Protein AF-A0A5A5TJR9-F1 (afdb_monomer_lite)

Radius of gyration: 16.15 Å; chains: 1; bounding box: 51×27×32 Å

Foldseek 3Di:
DDDDPPPPPPDDDDDDPDQDCDPVQNAGQPPPDCSLVPPVNLVVLVVCVVVVVDPPVRSVCSSNSHDD

Secondary structure (DSSP, 8-state):
----------------SS---BTTB-S-S-TTSGGGG-HHHHHHHHHHHHTTSS-HHHHHHHHTT---

Organism: NCBI:txid2014874

Structure (mmCIF, N/CA/C/O backbone):
data_AF-A0A5A5TJR9-F1
#
_entry.id   AF-A0A5A5TJR9-F1
#
loop_
_atom_site.group_PDB
_atom_site.id
_atom_site.type_symbol
_atom_site.label_atom_id
_atom_site.label_alt_id
_atom_site.label_comp_id
_atom_site.label_asym_id
_atom_site.label_entity_id
_atom_site.label_seq_id
_atom_site.pdbx_PDB_ins_code
_atom_site.Cartn_x
_atom_site.Cartn_y
_atom_site.Cartn_z
_atom_site.occupancy
_atom_site.B_iso_or_equiv
_atom_site.auth_seq_id
_atom_site.auth_comp_id
_atom_site.auth_asym_id
_atom_site.auth_atom_id
_atom_site.pdbx_PDB_model_num
ATOM 1 N N . MET A 1 1 ? -42.087 -21.488 3.993 1.00 44.56 1 MET A N 1
ATOM 2 C CA . MET A 1 1 ? -40.741 -20.913 4.213 1.00 44.56 1 MET A CA 1
ATOM 3 C C . MET A 1 1 ? -40.126 -20.629 2.848 1.00 44.56 1 MET A C 1
ATOM 5 O O . MET A 1 1 ? -39.931 -21.571 2.093 1.00 44.56 1 MET A O 1
ATOM 9 N N . ARG A 1 2 ? -39.941 -19.359 2.466 1.00 51.62 2 ARG A N 1
ATOM 10 C CA . ARG A 1 2 ? -39.374 -18.983 1.157 1.00 51.62 2 ARG A CA 1
ATOM 11 C C . ARG A 1 2 ? -37.852 -18.882 1.308 1.00 51.62 2 ARG A C 1
ATOM 13 O O . ARG A 1 2 ? -37.390 -18.031 2.055 1.00 51.62 2 ARG A O 1
ATOM 20 N N . LYS A 1 3 ? -37.097 -19.770 0.652 1.00 53.12 3 LYS A N 1
ATOM 21 C CA . LYS A 1 3 ? -35.639 -19.647 0.492 1.00 53.12 3 LYS A CA 1
ATOM 22 C C . LYS A 1 3 ? -35.384 -18.554 -0.545 1.00 53.12 3 LYS A C 1
ATOM 24 O O . LYS A 1 3 ? -35.712 -18.744 -1.713 1.00 53.12 3 LYS A O 1
ATOM 29 N N . THR A 1 4 ? -34.850 -17.417 -0.123 1.00 55.41 4 THR A N 1
ATOM 30 C CA . THR A 1 4 ? -34.279 -16.419 -1.029 1.00 55.41 4 THR A CA 1
ATOM 31 C C . THR A 1 4 ? -32.980 -16.996 -1.578 1.00 55.41 4 THR A C 1
ATOM 33 O O . THR A 1 4 ? -32.049 -17.262 -0.823 1.00 55.41 4 THR A O 1
ATOM 36 N N . ARG A 1 5 ? -32.952 -17.294 -2.880 1.00 59.84 5 ARG A N 1
ATOM 37 C CA . ARG A 1 5 ? -31.728 -17.676 -3.583 1.00 59.84 5 ARG A CA 1
ATOM 38 C C . ARG A 1 5 ? -30.914 -16.398 -3.746 1.00 59.84 5 ARG A C 1
ATOM 40 O O . ARG A 1 5 ? -31.267 -15.569 -4.574 1.00 59.84 5 ARG A O 1
ATOM 47 N N . GLU A 1 6 ? -29.902 -16.215 -2.908 1.00 61.69 6 GLU A N 1
ATOM 48 C CA . GLU A 1 6 ? -28.889 -15.189 -3.134 1.00 61.69 6 GLU A CA 1
ATOM 49 C C . GLU A 1 6 ? -28.159 -15.561 -4.425 1.00 61.69 6 GLU A C 1
ATOM 51 O O . GLU A 1 6 ? -27.503 -16.600 -4.520 1.00 61.69 6 GLU A O 1
ATOM 56 N N . GLU A 1 7 ? -28.387 -14.774 -5.468 1.00 58.78 7 GLU A N 1
ATOM 57 C CA . GLU A 1 7 ? -27.719 -14.946 -6.748 1.00 58.78 7 GLU A CA 1
ATOM 58 C C . GLU A 1 7 ? -26.296 -14.406 -6.593 1.00 58.78 7 GLU A C 1
ATOM 60 O O . GLU A 1 7 ? -26.068 -13.200 -6.639 1.00 58.78 7 GLU A O 1
ATOM 65 N N . HIS A 1 8 ? -25.340 -15.305 -6.346 1.00 64.19 8 HIS A N 1
ATOM 66 C CA . HIS A 1 8 ? -23.919 -14.995 -6.468 1.00 64.19 8 HIS A CA 1
ATOM 67 C C . HIS A 1 8 ? -23.636 -14.710 -7.946 1.00 64.19 8 HIS A C 1
ATOM 69 O O . HIS A 1 8 ? -23.566 -15.629 -8.763 1.00 64.19 8 HIS A O 1
ATOM 75 N N . TYR A 1 9 ? -23.525 -13.431 -8.296 1.00 61.44 9 TYR A N 1
ATOM 76 C CA . TYR A 1 9 ? -22.984 -13.021 -9.583 1.00 61.44 9 TYR A CA 1
ATOM 77 C C . TYR A 1 9 ? -21.477 -13.258 -9.551 1.00 61.44 9 TYR A C 1
ATOM 79 O O . TYR A 1 9 ? -20.723 -12.458 -9.002 1.00 61.44 9 TYR A O 1
ATOM 87 N N . ASP A 1 10 ? -21.061 -14.385 -10.119 1.00 66.56 10 ASP A N 1
ATOM 88 C CA . ASP A 1 10 ? -19.660 -14.680 -10.398 1.00 66.56 10 ASP A CA 1
ATOM 89 C C . ASP A 1 10 ? -19.229 -13.783 -11.569 1.00 66.56 10 ASP A C 1
ATOM 91 O O . ASP A 1 10 ? -19.400 -14.113 -12.745 1.00 66.56 10 ASP A O 1
ATOM 95 N N . MET A 1 11 ? -18.809 -12.555 -11.254 1.00 65.38 11 MET A N 1
ATOM 96 C CA . MET A 1 11 ? -18.262 -11.645 -12.253 1.00 65.38 11 MET A CA 1
ATOM 97 C C . MET A 1 11 ? -16.922 -12.210 -12.739 1.00 65.38 11 MET A C 1
ATOM 99 O O . MET A 1 11 ? -16.012 -12.363 -11.922 1.00 65.38 11 MET A O 1
ATOM 103 N N . PRO A 1 12 ? -16.754 -12.486 -14.045 1.00 60.09 12 PRO A N 1
ATOM 104 C CA . PRO A 1 12 ? -15.478 -12.956 -14.555 1.00 60.09 12 PRO A CA 1
ATOM 105 C C . PRO A 1 12 ? -14.423 -11.863 -14.363 1.00 60.09 12 PRO A C 1
ATOM 107 O O . PRO A 1 12 ? -14.577 -10.738 -14.844 1.00 60.09 12 PRO A O 1
ATOM 110 N N . VAL A 1 13 ? -13.346 -12.201 -13.656 1.00 62.25 13 VAL A N 1
ATOM 111 C CA . VAL A 1 13 ? -12.152 -11.358 -13.570 1.00 62.25 13 VAL A CA 1
ATOM 112 C C . VAL A 1 13 ? -11.465 -11.413 -14.933 1.00 62.25 13 VAL A C 1
ATOM 114 O O . VAL A 1 13 ? -10.940 -12.452 -15.328 1.00 62.25 13 VAL A O 1
ATOM 117 N N . ILE A 1 14 ? -11.510 -10.310 -15.681 1.00 65.81 14 ILE A N 1
ATOM 118 C CA . ILE A 1 14 ? -10.746 -10.163 -16.923 1.00 65.81 14 ILE A CA 1
ATOM 119 C C . ILE A 1 14 ? -9.295 -9.915 -16.514 1.00 65.81 14 ILE A C 1
ATOM 121 O O . ILE A 1 14 ? -8.982 -8.848 -15.990 1.00 65.81 14 ILE A O 1
ATOM 125 N N . GLN A 1 15 ? -8.426 -10.902 -16.723 1.00 54.16 15 GLN A N 1
ATOM 126 C CA . GLN A 1 15 ? -6.987 -10.726 -16.546 1.00 54.16 15 GLN A CA 1
ATOM 127 C C . GLN A 1 15 ? -6.467 -9.858 -17.696 1.00 54.16 15 GLN A C 1
ATOM 129 O O . GLN A 1 15 ? -6.606 -10.223 -18.863 1.00 54.16 15 GLN A O 1
ATOM 134 N N . THR A 1 16 ? -5.949 -8.674 -17.377 1.00 56.84 16 THR A N 1
ATOM 135 C CA . THR A 1 16 ? -5.276 -7.796 -18.338 1.00 56.84 16 THR A CA 1
ATOM 136 C C . THR A 1 16 ? -3.784 -8.106 -18.315 1.00 56.84 16 THR A C 1
ATOM 138 O O . THR A 1 16 ? -3.207 -8.152 -17.235 1.00 56.84 16 THR A O 1
ATOM 141 N N . ASP A 1 17 ? -3.14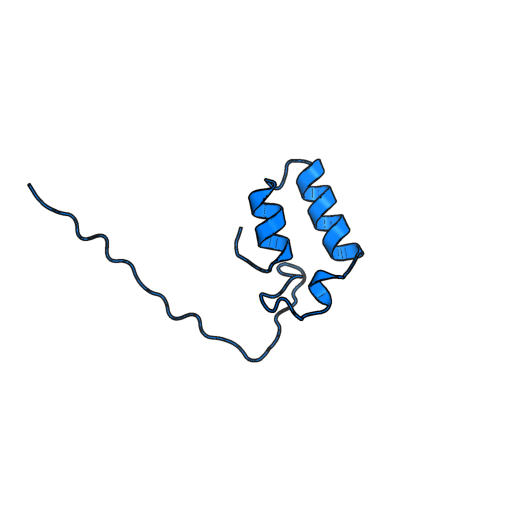8 -8.264 -19.479 1.00 57.28 17 ASP A N 1
ATOM 142 C CA . ASP A 1 17 ? -1.699 -8.531 -19.589 1.00 57.28 17 ASP A CA 1
ATOM 143 C C . ASP A 1 17 ? -0.816 -7.357 -19.104 1.00 57.28 17 ASP A C 1
ATOM 145 O O . ASP A 1 17 ? 0.404 -7.477 -19.002 1.00 57.28 17 ASP A O 1
ATOM 149 N N . GLU A 1 18 ? -1.417 -6.202 -18.815 1.00 60.62 18 GLU A N 1
ATOM 150 C CA . GLU A 1 18 ? -0.728 -5.029 -18.288 1.00 60.62 18 GLU A CA 1
ATOM 151 C C . GLU A 1 18 ? -0.752 -5.039 -16.753 1.00 60.62 18 GLU A C 1
ATOM 153 O O . GLU A 1 18 ? -1.814 -4.930 -16.133 1.00 60.62 18 GLU A O 1
ATOM 158 N N . LEU A 1 19 ? 0.433 -5.124 -16.137 1.00 61.62 19 LEU A N 1
ATOM 159 C CA . LEU A 1 19 ? 0.627 -4.876 -14.70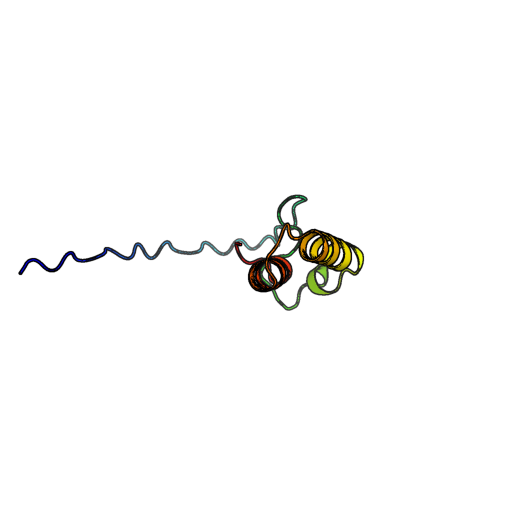7 1.00 61.62 19 LEU A CA 1
ATOM 160 C C . LEU A 1 19 ? 0.228 -3.425 -14.394 1.00 61.62 19 LEU A C 1
ATOM 162 O O . LEU A 1 19 ? 0.956 -2.475 -14.689 1.00 61.62 19 LEU A O 1
ATOM 166 N N . LEU A 1 20 ? -0.959 -3.245 -13.820 1.00 68.44 20 LEU A N 1
ATOM 167 C CA . LEU A 1 20 ? -1.541 -1.931 -13.553 1.00 68.44 20 LEU A CA 1
ATOM 168 C C . LEU A 1 20 ? -1.054 -1.366 -12.216 1.00 68.44 20 LEU A C 1
ATOM 170 O O . LEU A 1 20 ? -1.795 -1.327 -11.234 1.00 68.44 20 LEU A O 1
ATOM 174 N N . HIS A 1 21 ? 0.176 -0.854 -12.201 1.00 83.94 21 HIS A N 1
ATOM 175 C CA . HIS A 1 21 ? 0.610 0.063 -11.150 1.00 83.94 21 HIS A CA 1
ATOM 176 C C . HIS A 1 21 ? 0.091 1.463 -11.456 1.00 83.94 21 HIS A C 1
ATOM 178 O O . HIS A 1 21 ? 0.421 2.080 -12.468 1.00 83.94 21 HIS A O 1
ATOM 184 N N . THR A 1 22 ? -0.732 1.988 -10.562 1.00 84.06 22 THR A N 1
ATOM 185 C CA . THR A 1 22 ? -1.209 3.371 -10.628 1.00 84.06 22 THR A CA 1
ATOM 186 C C . THR A 1 22 ? -0.954 4.044 -9.293 1.00 84.06 22 THR A C 1
ATOM 188 O O . THR A 1 22 ? -0.831 3.369 -8.275 1.00 84.06 22 THR A O 1
ATOM 191 N N . ALA A 1 23 ? -0.963 5.377 -9.254 1.00 81.50 23 ALA A N 1
ATOM 192 C CA . ALA A 1 23 ? -0.835 6.107 -7.989 1.00 81.50 23 ALA A CA 1
ATOM 193 C C . ALA A 1 23 ? -1.886 5.674 -6.940 1.00 81.50 23 ALA A C 1
ATOM 195 O O . ALA A 1 23 ? -1.621 5.697 -5.745 1.00 81.50 23 ALA A O 1
ATOM 196 N N . ALA A 1 24 ? -3.076 5.242 -7.377 1.00 81.81 24 ALA A N 1
ATOM 197 C CA . ALA A 1 24 ? -4.126 4.748 -6.484 1.00 81.81 24 ALA A CA 1
ATOM 198 C C . ALA A 1 24 ? -3.959 3.264 -6.092 1.00 81.81 24 ALA A C 1
ATOM 200 O O . ALA A 1 24 ? -4.419 2.852 -5.021 1.00 81.81 24 ALA A O 1
ATOM 201 N N . ARG A 1 25 ? -3.327 2.459 -6.957 1.00 84.88 25 ARG A N 1
ATOM 202 C CA . ARG A 1 25 ? -3.108 1.012 -6.795 1.00 84.88 25 ARG A CA 1
ATOM 203 C C . ARG A 1 25 ? -1.643 0.694 -7.116 1.00 84.88 25 ARG A C 1
ATOM 205 O O . ARG A 1 25 ? -1.349 0.282 -8.237 1.00 84.88 25 ARG A O 1
ATOM 212 N N . PRO A 1 26 ? -0.728 0.971 -6.175 1.00 90.38 26 PRO A N 1
ATOM 213 C CA . PRO A 1 26 ? 0.701 0.830 -6.427 1.00 90.38 26 PRO A CA 1
ATOM 214 C C . PRO A 1 26 ? 1.192 -0.622 -6.320 1.00 90.38 26 PRO A C 1
ATOM 216 O O . PRO A 1 26 ? 2.257 -0.928 -6.837 1.00 90.38 26 PRO A O 1
ATOM 219 N N . PHE A 1 27 ? 0.404 -1.512 -5.710 1.00 92.62 27 PHE A N 1
ATOM 220 C CA . PHE A 1 27 ? 0.650 -2.955 -5.677 1.00 92.62 27 PHE A CA 1
ATOM 221 C C . PHE A 1 27 ? -0.282 -3.667 -6.662 1.00 92.62 27 PHE A C 1
ATOM 223 O O . PHE A 1 27 ? -1.496 -3.427 -6.634 1.00 92.62 27 PHE A O 1
ATOM 230 N N . CYS A 1 28 ? 0.275 -4.539 -7.503 1.00 91.12 28 CYS A N 1
ATOM 231 C CA . CYS A 1 28 ? -0.495 -5.456 -8.343 1.00 91.12 28 CYS A CA 1
ATOM 232 C C . CYS A 1 28 ? -0.820 -6.761 -7.594 1.00 91.12 28 CYS A C 1
ATOM 234 O O . CYS A 1 28 ? -0.497 -6.912 -6.418 1.00 91.12 28 CYS A O 1
ATOM 236 N N . ASP A 1 29 ? -1.535 -7.673 -8.244 1.00 88.69 29 ASP A N 1
ATOM 237 C CA . ASP A 1 29 ? -1.914 -8.980 -7.699 1.00 88.69 29 ASP A CA 1
ATOM 238 C C . ASP A 1 29 ? -0.914 -10.105 -8.033 1.00 88.69 29 ASP A C 1
ATOM 240 O O . ASP A 1 29 ? -1.134 -11.253 -7.639 1.00 88.69 29 ASP A O 1
ATOM 244 N N . ASP A 1 30 ? 0.179 -9.783 -8.729 1.00 88.62 30 ASP A N 1
ATOM 245 C CA . ASP A 1 30 ? 1.278 -10.702 -9.022 1.00 88.62 30 ASP A CA 1
ATOM 246 C C . ASP A 1 30 ? 2.308 -10.687 -7.886 1.00 88.62 30 ASP A C 1
ATOM 248 O O . ASP A 1 30 ? 3.176 -9.819 -7.831 1.00 88.62 30 ASP A O 1
ATOM 252 N N . ASP A 1 31 ? 2.254 -11.706 -7.024 1.00 85.62 31 ASP A N 1
ATOM 253 C CA . ASP A 1 31 ? 3.164 -11.869 -5.881 1.00 85.62 31 ASP A CA 1
ATOM 254 C C . ASP A 1 31 ? 4.663 -11.920 -6.274 1.00 85.62 31 ASP A C 1
ATOM 256 O O . ASP A 1 31 ? 5.520 -11.804 -5.398 1.00 85.62 31 ASP A O 1
ATOM 260 N N . SER A 1 32 ? 5.005 -12.119 -7.556 1.00 89.75 32 SER A N 1
ATOM 261 C CA . SER A 1 32 ? 6.390 -12.092 -8.053 1.00 89.75 32 SER A CA 1
ATOM 262 C C . SER A 1 32 ? 6.866 -10.712 -8.513 1.00 89.75 32 SER A C 1
ATOM 264 O O . SER A 1 32 ? 8.029 -10.559 -8.886 1.00 89.75 32 SER A O 1
ATOM 266 N N . CYS A 1 33 ? 5.989 -9.708 -8.493 1.00 89.19 33 CYS A N 1
ATOM 267 C CA . CYS A 1 33 ? 6.319 -8.359 -8.915 1.00 89.19 33 CYS A CA 1
ATOM 268 C C . CYS A 1 33 ? 7.120 -7.594 -7.849 1.00 89.19 33 CYS A C 1
ATOM 270 O O . CYS A 1 33 ? 6.724 -7.513 -6.685 1.00 89.19 33 CYS A O 1
ATOM 272 N N . ASP A 1 34 ? 8.193 -6.922 -8.271 1.00 91.00 34 ASP A N 1
ATOM 273 C CA . ASP A 1 34 ? 9.069 -6.129 -7.394 1.00 91.00 34 ASP A CA 1
ATOM 274 C C . ASP A 1 34 ? 8.339 -4.994 -6.643 1.00 91.00 34 ASP A C 1
ATOM 276 O O . ASP A 1 34 ? 8.850 -4.490 -5.643 1.00 91.00 34 ASP A O 1
ATOM 280 N N . CYS A 1 35 ? 7.123 -4.600 -7.058 1.00 91.94 35 CYS A N 1
ATOM 281 C CA . CYS A 1 35 ? 6.313 -3.624 -6.317 1.00 91.94 35 CYS A CA 1
ATOM 282 C C . CYS A 1 35 ? 6.040 -4.063 -4.870 1.00 91.94 35 CYS A C 1
ATOM 284 O O . CYS A 1 35 ? 5.861 -3.220 -3.995 1.00 91.94 35 CYS A O 1
ATOM 286 N N . HIS A 1 36 ? 6.025 -5.375 -4.605 1.00 92.50 36 HIS A N 1
ATOM 287 C CA . HIS A 1 36 ? 5.818 -5.949 -3.274 1.00 92.50 36 HIS A CA 1
ATOM 288 C C . HIS A 1 36 ? 7.040 -5.839 -2.360 1.00 92.50 36 HIS A C 1
ATOM 290 O O . HIS A 1 36 ? 6.912 -6.064 -1.156 1.00 92.50 36 HIS A O 1
ATOM 296 N N . GLU A 1 37 ? 8.198 -5.478 -2.912 1.00 93.69 37 GLU A N 1
ATOM 297 C CA . GLU A 1 37 ? 9.446 -5.264 -2.181 1.00 93.69 37 GLU A CA 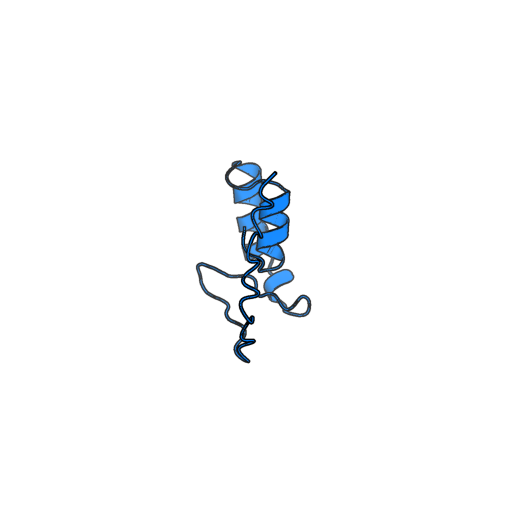1
ATOM 298 C C . GLU A 1 37 ? 9.856 -3.783 -2.140 1.00 93.69 37 GLU A C 1
ATOM 300 O O . GLU A 1 37 ? 10.860 -3.446 -1.510 1.00 93.69 37 GLU A O 1
ATOM 305 N N . ASP A 1 38 ? 9.079 -2.884 -2.761 1.00 94.81 38 ASP A N 1
ATOM 306 C CA . ASP A 1 38 ? 9.378 -1.452 -2.778 1.00 94.81 38 ASP A CA 1
ATOM 307 C C . ASP A 1 38 ? 9.275 -0.862 -1.355 1.00 94.81 38 ASP A C 1
ATOM 309 O O . ASP A 1 38 ? 8.177 -0.757 -0.789 1.00 94.81 38 ASP A O 1
ATOM 313 N N . PRO A 1 39 ? 10.402 -0.433 -0.756 1.00 94.81 39 PRO A N 1
ATOM 314 C CA . PRO A 1 39 ? 10.421 0.035 0.622 1.00 94.81 39 PRO A CA 1
ATOM 315 C C . PRO A 1 39 ? 9.628 1.331 0.821 1.00 94.81 39 PRO A C 1
ATOM 317 O O . PRO A 1 39 ? 9.172 1.576 1.937 1.00 94.81 39 PRO A O 1
ATOM 320 N N . ILE A 1 40 ? 9.449 2.151 -0.221 1.00 95.25 40 ILE A N 1
ATOM 321 C CA . ILE A 1 40 ? 8.667 3.389 -0.144 1.00 95.25 40 ILE A CA 1
ATOM 322 C C . ILE A 1 40 ? 7.180 3.053 -0.079 1.00 95.25 40 ILE A C 1
ATOM 324 O O . ILE A 1 40 ? 6.495 3.501 0.838 1.00 95.25 40 ILE A O 1
ATOM 328 N N . LEU A 1 41 ? 6.695 2.192 -0.977 1.00 94.44 41 LEU A N 1
ATOM 329 C CA . LEU A 1 41 ? 5.289 1.777 -0.984 1.00 94.44 41 LEU A CA 1
ATOM 330 C C . LEU A 1 41 ? 4.907 1.032 0.302 1.00 94.44 41 LEU A C 1
ATOM 332 O O . LEU A 1 41 ? 3.824 1.228 0.856 1.00 94.44 41 LEU A O 1
ATOM 336 N N . ILE A 1 42 ? 5.804 0.182 0.807 1.00 95.44 42 ILE A N 1
ATOM 337 C CA . ILE A 1 42 ? 5.606 -0.529 2.075 1.00 95.44 42 ILE A CA 1
AT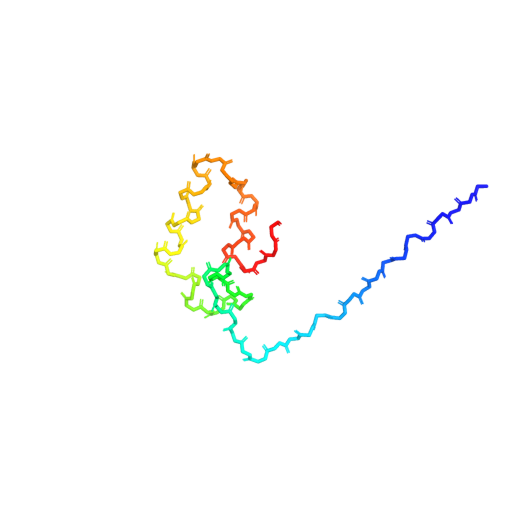OM 338 C C . ILE A 1 42 ? 5.588 0.453 3.254 1.00 95.44 42 ILE A C 1
ATOM 340 O O . ILE A 1 42 ? 4.793 0.278 4.182 1.00 95.44 42 ILE A O 1
ATOM 344 N N . ALA A 1 43 ? 6.448 1.477 3.245 1.00 96.75 43 ALA A N 1
ATOM 345 C CA . ALA A 1 43 ? 6.454 2.506 4.280 1.00 96.75 43 ALA A CA 1
ATOM 346 C C . ALA A 1 43 ? 5.131 3.283 4.306 1.00 96.75 43 ALA A C 1
ATOM 348 O O . ALA A 1 43 ? 4.555 3.417 5.381 1.00 96.75 43 ALA A O 1
ATOM 349 N N . GLU A 1 44 ? 4.597 3.682 3.149 1.00 95.25 44 GLU A N 1
ATOM 350 C CA . GLU A 1 44 ? 3.300 4.370 3.052 1.00 95.25 44 GLU A CA 1
ATOM 351 C C . GLU A 1 44 ? 2.157 3.538 3.655 1.00 95.25 44 GLU A C 1
ATOM 353 O O . GLU A 1 44 ? 1.391 4.028 4.485 1.00 95.25 44 GLU A O 1
ATOM 358 N N . VAL A 1 45 ? 2.065 2.243 3.320 1.00 95.62 45 VAL A N 1
ATOM 359 C CA . VAL A 1 45 ? 1.025 1.372 3.902 1.00 95.62 45 VAL A CA 1
ATOM 360 C C . VAL A 1 45 ? 1.205 1.205 5.414 1.00 95.62 45 VAL A C 1
ATOM 362 O O . VAL A 1 45 ? 0.221 1.135 6.155 1.00 95.62 45 VAL A O 1
ATOM 365 N N . ASN A 1 46 ? 2.450 1.142 5.892 1.00 97.00 46 ASN A N 1
ATOM 366 C CA . ASN A 1 46 ? 2.726 1.091 7.324 1.00 97.00 46 ASN A CA 1
ATOM 367 C C . ASN A 1 46 ? 2.321 2.389 8.026 1.00 97.00 46 ASN A C 1
ATOM 369 O O . ASN A 1 46 ? 1.744 2.319 9.108 1.00 97.00 46 ASN A O 1
ATOM 373 N N . GLU A 1 47 ? 2.585 3.551 7.431 1.00 97.69 47 GLU A N 1
ATOM 374 C CA . GLU A 1 47 ? 2.150 4.845 7.960 1.00 97.69 47 GLU A CA 1
ATOM 375 C C . GLU A 1 47 ? 0.623 4.910 8.072 1.00 97.69 47 GLU A C 1
ATOM 377 O O . GLU A 1 47 ? 0.111 5.238 9.143 1.00 97.69 47 GLU A O 1
ATOM 382 N N . ASP A 1 48 ? -0.105 4.486 7.036 1.00 96.19 48 ASP A N 1
ATOM 383 C CA . ASP A 1 48 ? -1.572 4.421 7.046 1.00 96.19 48 ASP A CA 1
ATOM 384 C C . ASP A 1 48 ? -2.112 3.487 8.143 1.00 96.19 48 ASP A C 1
ATOM 386 O O . ASP A 1 48 ? -3.091 3.803 8.828 1.00 96.19 48 ASP A O 1
ATOM 390 N N . TYR A 1 49 ? -1.467 2.336 8.348 1.00 97.44 49 TYR A N 1
ATOM 391 C CA . TYR A 1 49 ? -1.812 1.412 9.428 1.00 97.44 49 TYR A CA 1
ATOM 392 C C . TYR A 1 49 ? -1.556 2.029 10.813 1.00 97.44 49 TYR A C 1
ATOM 394 O O . TYR A 1 49 ? -2.431 1.982 11.679 1.00 97.44 49 TYR A O 1
ATOM 402 N N . GLN A 1 50 ? -0.390 2.647 11.029 1.00 97.25 50 GLN A N 1
ATOM 403 C CA . GLN A 1 50 ? -0.048 3.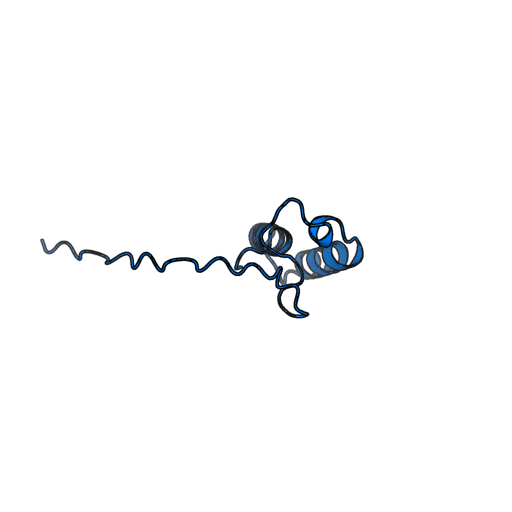287 12.308 1.00 97.25 50 GLN A CA 1
ATOM 404 C C . GLN A 1 50 ? -0.929 4.509 12.600 1.00 97.25 50 GLN A C 1
ATOM 406 O O . GLN A 1 50 ? -1.241 4.785 13.758 1.00 97.25 50 GLN A O 1
ATOM 411 N N . ALA A 1 51 ? -1.374 5.214 11.559 1.00 97.62 51 ALA A N 1
ATOM 412 C CA . ALA A 1 51 ? -2.339 6.303 11.656 1.00 97.62 51 ALA A CA 1
ATOM 413 C C . ALA A 1 51 ? -3.779 5.817 11.923 1.00 97.62 51 ALA A C 1
ATOM 415 O O . ALA A 1 51 ? -4.663 6.636 12.179 1.00 97.62 51 ALA A O 1
ATOM 416 N N . GLY A 1 52 ? -4.035 4.503 11.874 1.00 97.19 52 GLY A N 1
ATOM 417 C CA . GLY A 1 52 ? -5.364 3.915 12.050 1.00 97.19 52 GLY A CA 1
ATOM 418 C C . GLY A 1 52 ? -6.298 4.114 10.852 1.00 97.19 52 GLY A C 1
ATOM 419 O O . GLY A 1 52 ? -7.508 3.944 10.995 1.00 97.19 52 GLY A O 1
ATOM 420 N N . LEU A 1 53 ? -5.756 4.478 9.685 1.00 96.56 53 LEU A N 1
ATOM 421 C CA . LEU A 1 53 ? -6.503 4.622 8.430 1.00 96.56 53 LEU A CA 1
ATOM 422 C C . LEU A 1 53 ? -6.776 3.266 7.773 1.00 96.56 53 LEU A C 1
ATOM 424 O O . LEU A 1 53 ? -7.761 3.115 7.053 1.00 96.56 53 LEU A O 1
ATOM 428 N N . LEU A 1 54 ? -5.927 2.275 8.054 1.00 96.12 54 LEU A N 1
ATOM 429 C CA . LEU A 1 54 ? -6.099 0.889 7.632 1.00 96.12 54 LEU A CA 1
ATOM 430 C C . LEU A 1 54 ? -6.141 -0.042 8.840 1.00 96.12 54 LEU A C 1
ATOM 432 O O . LEU A 1 54 ? -5.373 0.102 9.792 1.00 96.12 54 LEU A O 1
ATOM 436 N N . SER A 1 55 ? -6.995 -1.062 8.770 1.00 97.25 55 SER A N 1
ATOM 437 C CA . SER A 1 55 ? -6.851 -2.222 9.646 1.00 97.25 55 SER A CA 1
ATOM 438 C C . SER A 1 55 ? -5.647 -3.068 9.209 1.00 97.25 55 SER A C 1
ATOM 440 O O . SER A 1 55 ? -5.208 -3.003 8.060 1.00 97.25 55 SER A O 1
ATOM 442 N N . ALA A 1 56 ? -5.135 -3.933 10.089 1.00 95.62 56 ALA A N 1
ATOM 443 C CA . ALA A 1 56 ? -4.054 -4.858 9.725 1.00 95.62 56 ALA A CA 1
ATOM 444 C C . ALA A 1 56 ? -4.433 -5.773 8.538 1.00 95.62 56 ALA A C 1
ATOM 446 O O . ALA A 1 56 ? -3.586 -6.133 7.715 1.00 95.62 56 ALA A O 1
ATOM 447 N N . GLY A 1 57 ? -5.717 -6.140 8.437 1.00 96.38 57 GLY A N 1
ATOM 448 C CA . GLY A 1 57 ? -6.243 -6.936 7.331 1.00 96.38 57 GLY A CA 1
ATOM 449 C C . GLY A 1 57 ? -6.241 -6.165 6.013 1.00 96.38 57 GLY A C 1
ATOM 450 O O . GLY A 1 57 ? -5.825 -6.712 4.993 1.00 96.38 57 GLY A O 1
ATOM 451 N N . ASP A 1 58 ? -6.636 -4.895 6.048 1.00 95.06 58 ASP A N 1
ATOM 452 C CA . ASP A 1 58 ? -6.688 -4.039 4.860 1.00 95.06 58 ASP A CA 1
ATOM 453 C C . ASP A 1 58 ? -5.287 -3.656 4.390 1.00 95.06 58 ASP A C 1
ATOM 455 O O . ASP A 1 58 ? -5.006 -3.737 3.200 1.00 95.06 58 ASP A O 1
ATOM 459 N N . ALA A 1 59 ? -4.362 -3.370 5.309 1.00 95.12 59 ALA A N 1
ATOM 460 C CA . ALA A 1 59 ? -2.949 -3.187 4.982 1.00 9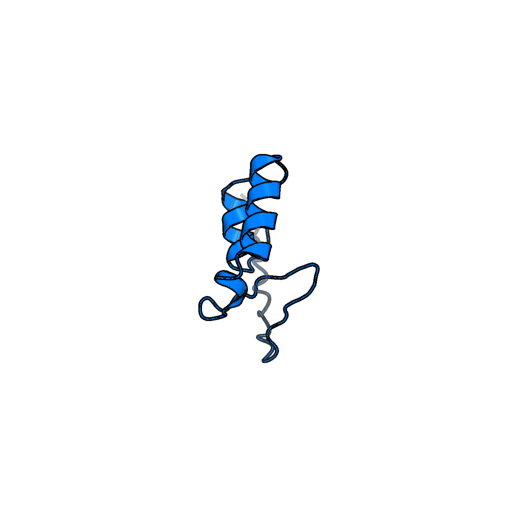5.12 59 ALA A CA 1
ATOM 461 C C . ALA A 1 59 ? -2.370 -4.430 4.278 1.00 95.12 59 ALA A C 1
ATOM 463 O O . ALA A 1 59 ? -1.761 -4.322 3.214 1.00 95.12 59 ALA A O 1
ATOM 464 N N . SER A 1 60 ? -2.649 -5.630 4.805 1.00 94.38 60 SER A N 1
ATOM 465 C CA . SER A 1 60 ? -2.209 -6.896 4.195 1.00 94.38 60 SER A CA 1
ATOM 466 C C . SER A 1 60 ? -2.821 -7.132 2.811 1.00 94.38 60 SER A C 1
ATOM 468 O O . SER A 1 60 ? -2.166 -7.676 1.924 1.00 94.38 60 SER A O 1
ATOM 470 N N . ARG A 1 61 ? -4.090 -6.754 2.612 1.00 91.56 61 ARG A N 1
ATOM 471 C CA . ARG A 1 61 ? -4.764 -6.834 1.307 1.00 91.56 61 ARG A CA 1
ATOM 472 C C . ARG A 1 61 ? -4.171 -5.834 0.321 1.00 91.56 61 ARG A C 1
ATOM 474 O O . ARG A 1 61 ? -3.863 -6.236 -0.795 1.00 91.56 61 ARG A O 1
ATOM 481 N N . ARG A 1 62 ? -3.947 -4.588 0.748 1.00 92.06 62 ARG A N 1
ATOM 482 C CA . ARG A 1 62 ? -3.366 -3.514 -0.065 1.00 92.06 62 ARG A CA 1
ATOM 483 C C . ARG A 1 62 ? -1.969 -3.870 -0.561 1.00 92.06 62 ARG A C 1
ATOM 485 O O . ARG A 1 62 ? -1.736 -3.737 -1.754 1.00 92.06 62 ARG A O 1
ATOM 492 N N . VAL A 1 63 ? -1.093 -4.393 0.305 1.00 93.44 63 VAL A N 1
ATOM 493 C CA . VAL A 1 63 ? 0.256 -4.848 -0.092 1.00 93.44 63 VAL A CA 1
ATOM 494 C C . VAL A 1 63 ? 0.197 -5.993 -1.100 1.00 93.44 63 VAL A C 1
ATOM 496 O O . VAL A 1 63 ? 1.088 -6.099 -1.919 1.00 93.44 63 VAL A O 1
ATOM 499 N N . ARG A 1 64 ? -0.851 -6.824 -1.099 1.00 91.62 64 ARG A N 1
ATOM 500 C CA . ARG A 1 64 ? -1.053 -7.918 -2.072 1.00 91.62 64 ARG A CA 1
ATOM 501 C C . ARG A 1 64 ? -1.834 -7.491 -3.327 1.00 91.62 64 ARG A C 1
ATOM 503 O O . ARG A 1 64 ? -2.425 -8.343 -3.985 1.00 91.62 64 ARG A O 1
ATOM 510 N N . GLY A 1 65 ? -1.993 -6.183 -3.550 1.00 88.56 65 GLY A N 1
ATOM 511 C CA . GLY A 1 65 ? -2.801 -5.614 -4.638 1.00 88.56 65 GLY A CA 1
ATOM 512 C C . GLY A 1 65 ? -4.288 -5.972 -4.611 1.00 88.56 65 GLY A C 1
ATOM 513 O O . GLY A 1 65 ? -5.001 -5.801 -5.602 1.00 88.56 65 GLY A O 1
ATOM 514 N N . ARG A 1 66 ? -4.800 -6.454 -3.475 1.00 86.50 66 ARG A N 1
ATOM 515 C CA . ARG A 1 66 ? -6.205 -6.842 -3.314 1.00 86.50 66 ARG A CA 1
ATOM 516 C C . ARG A 1 66 ? -7.051 -5.645 -2.909 1.00 86.50 66 ARG A C 1
ATOM 518 O O . ARG A 1 66 ? -6.589 -4.712 -2.257 1.00 86.50 66 ARG A O 1
ATOM 525 N N . THR A 1 67 ? -8.325 -5.704 -3.269 1.00 82.25 67 THR A N 1
ATOM 526 C CA . THR A 1 67 ? -9.322 -4.717 -2.846 1.00 82.25 67 THR A CA 1
ATOM 527 C C . THR A 1 67 ? -9.484 -4.742 -1.320 1.00 82.25 67 THR A C 1
ATOM 529 O O . THR A 1 67 ? -9.591 -5.824 -0.731 1.00 82.25 67 THR A O 1
ATOM 532 N N . ILE A 1 68 ? -9.471 -3.556 -0.706 1.00 81.06 68 ILE A N 1
ATOM 533 C CA . ILE A 1 68 ? -9.665 -3.327 0.735 1.00 81.06 68 ILE A CA 1
ATOM 534 C C . ILE A 1 68 ? -11.128 -3.045 1.056 1.00 81.06 68 ILE A C 1
ATOM 536 O O . ILE A 1 68 ? -11.763 -2.305 0.271 1.00 81.06 68 ILE A O 1
#

pLDDT: mean 82.46, std 15.68, range [44.56, 97.69]

Sequence (68 aa):
MRKTREEHYDMPVIQTDELLHTAARPFCDDDSCDCHEDPILIAEVNEDYQAGLLSAGDASRRVRGRTI